Protein AF-A0A2S6Q454-F1 (afdb_monomer)

Sequence (162 aa):
MLNKKGAMFGLDARIALAIFGALSVISGAALYSAIQQAKVTSVITEAREITKAIEAYYLDTGEMLSHSTSNDTRDLAAIPLKVKPANVTNWNGPYFPSDNDASEYFVSDVLNISITLPYRLSGDWSDTSSTNTTCRKSSTSCHVFIWYSMSDLAMKHALEEA

Secondary structure (DSSP, 8-state):
---TTSHHHHHHHHHHHHHHHHHHHHHHHHHHHHHHHHHHHHHHHHHHHHHHHHHHHHHHHS-PPPBPSSSTTTEE-SHHHHS--TT-TT----S-TT--S--SSEE-TTT--EEEEEEEE---TT-HHHHTSBP-TT-S-EEE--EE----HHHHHHHH--

Radius of gyration: 25.68 Å; Cα contacts (8 Å, |Δi|>4): 195; chains: 1; bounding box: 69×37×75 Å

Structure (mmCIF, N/CA/C/O backbone):
data_AF-A0A2S6Q454-F1
#
_entry.id   AF-A0A2S6Q454-F1
#
loop_
_atom_site.group_PDB
_atom_site.id
_atom_site.type_symbol
_atom_site.label_atom_id
_atom_site.label_alt_id
_atom_site.label_comp_id
_atom_site.label_asym_id
_atom_site.label_entity_id
_atom_site.label_seq_id
_atom_site.pdbx_PDB_ins_code
_atom_site.Cartn_x
_atom_site.Cartn_y
_atom_site.Cartn_z
_atom_site.occupancy
_atom_site.B_iso_or_equiv
_atom_site.auth_seq_id
_atom_site.auth_comp_id
_atom_site.auth_asym_id
_atom_site.auth_atom_id
_atom_site.pdbx_PDB_model_num
ATOM 1 N N . MET A 1 1 ? 51.201 -11.026 -55.036 1.00 47.88 1 MET A N 1
ATOM 2 C CA . MET A 1 1 ? 49.733 -10.853 -54.942 1.00 47.88 1 MET A CA 1
ATOM 3 C C . MET A 1 1 ? 49.320 -10.996 -53.482 1.00 47.88 1 MET A C 1
ATOM 5 O O . MET A 1 1 ? 49.301 -12.108 -52.980 1.00 47.88 1 MET A O 1
ATOM 9 N N . LEU A 1 2 ? 49.067 -9.888 -52.779 1.00 55.47 2 LEU A N 1
ATOM 10 C CA . LEU A 1 2 ? 48.581 -9.897 -51.392 1.00 55.47 2 LEU A CA 1
ATOM 11 C C . LEU A 1 2 ? 47.063 -9.663 -51.389 1.00 55.47 2 LEU A C 1
ATOM 13 O O . LEU A 1 2 ? 46.569 -8.689 -51.955 1.00 55.47 2 LEU A O 1
ATOM 17 N N . ASN A 1 3 ? 46.338 -10.612 -50.799 1.00 53.97 3 ASN A N 1
ATOM 18 C CA . ASN A 1 3 ? 44.880 -10.724 -50.777 1.00 53.97 3 ASN A CA 1
ATOM 19 C C . ASN A 1 3 ? 44.240 -9.549 -50.002 1.00 53.97 3 ASN A C 1
ATOM 21 O O . ASN A 1 3 ? 44.256 -9.527 -48.775 1.00 53.97 3 ASN A O 1
ATOM 25 N N . LYS A 1 4 ? 43.614 -8.587 -50.697 1.00 53.88 4 LYS A N 1
ATOM 26 C CA . LYS A 1 4 ? 42.864 -7.455 -50.102 1.00 53.88 4 LYS A CA 1
ATOM 27 C C . LYS A 1 4 ? 41.478 -7.846 -49.543 1.00 53.88 4 LYS A C 1
ATOM 29 O O . LYS A 1 4 ? 40.560 -7.035 -49.547 1.00 53.88 4 LYS A O 1
ATOM 34 N N . LYS A 1 5 ? 41.292 -9.084 -49.075 1.00 55.53 5 LYS A N 1
ATOM 35 C CA . LYS A 1 5 ? 39.983 -9.577 -48.595 1.00 55.53 5 LYS A CA 1
ATOM 36 C C . LYS A 1 5 ? 39.718 -9.313 -47.101 1.00 55.53 5 LYS A C 1
ATOM 38 O O . LYS A 1 5 ? 38.584 -9.451 -46.665 1.00 55.53 5 LYS A O 1
ATOM 43 N N . GLY A 1 6 ? 40.721 -8.877 -46.331 1.00 55.59 6 GLY A N 1
ATOM 44 C CA . GLY A 1 6 ? 40.581 -8.599 -44.889 1.00 55.59 6 GLY A CA 1
ATOM 45 C C . GLY A 1 6 ? 40.067 -7.198 -44.517 1.00 55.59 6 GLY A C 1
ATOM 46 O O . GLY A 1 6 ? 39.598 -7.004 -43.402 1.00 55.59 6 GLY A O 1
ATOM 47 N N . ALA A 1 7 ? 40.117 -6.219 -45.429 1.00 55.94 7 ALA A N 1
ATOM 48 C CA . ALA A 1 7 ? 39.739 -4.828 -45.130 1.00 55.94 7 ALA A CA 1
ATOM 49 C C . ALA A 1 7 ? 38.216 -4.567 -45.176 1.00 55.94 7 ALA A C 1
ATOM 51 O O . ALA A 1 7 ? 37.744 -3.608 -44.571 1.00 55.94 7 ALA A O 1
ATOM 52 N N . MET A 1 8 ? 37.441 -5.425 -45.851 1.00 53.50 8 MET A N 1
ATOM 53 C CA . MET A 1 8 ? 35.978 -5.294 -45.963 1.00 53.50 8 MET A CA 1
ATOM 54 C C . MET A 1 8 ? 35.221 -5.833 -44.740 1.00 53.50 8 MET A C 1
ATOM 56 O O . MET A 1 8 ? 34.171 -5.298 -44.408 1.00 53.50 8 MET A O 1
ATOM 60 N N . PHE A 1 9 ? 35.780 -6.812 -44.017 1.00 57.66 9 PHE A N 1
ATOM 61 C CA . PHE A 1 9 ? 35.193 -7.305 -42.763 1.00 57.66 9 PHE A CA 1
ATOM 62 C C . PHE A 1 9 ? 35.354 -6.317 -41.598 1.00 57.66 9 PHE A C 1
ATOM 64 O O . PHE A 1 9 ? 34.565 -6.347 -40.664 1.00 57.66 9 PHE A O 1
ATOM 71 N N . GLY A 1 10 ? 36.344 -5.417 -41.642 1.00 59.88 10 GLY A N 1
ATOM 72 C CA . GLY A 1 10 ? 36.576 -4.438 -40.573 1.00 59.88 10 GLY A CA 1
ATOM 73 C C . GLY A 1 10 ? 35.689 -3.191 -40.646 1.00 59.88 10 GLY A C 1
ATOM 74 O O . GLY A 1 10 ? 35.392 -2.601 -39.609 1.00 59.88 10 GLY A O 1
ATOM 75 N N . LEU A 1 11 ? 35.270 -2.781 -41.849 1.00 67.75 11 LEU A N 1
ATOM 76 C CA . LEU A 1 11 ? 34.411 -1.606 -42.032 1.00 67.75 11 LEU A CA 1
ATOM 77 C C . LEU A 1 11 ? 32.963 -1.918 -41.627 1.00 67.75 11 LEU A C 1
ATOM 79 O O . LEU A 1 11 ? 32.392 -1.195 -40.815 1.00 67.75 11 LEU A O 1
ATOM 83 N N . ASP A 1 12 ? 32.407 -3.021 -42.132 1.00 73.44 12 ASP A N 1
ATOM 84 C CA . ASP A 1 12 ? 31.032 -3.438 -41.831 1.00 73.44 12 ASP A CA 1
ATOM 85 C C . ASP A 1 12 ? 30.882 -3.890 -40.368 1.00 73.44 12 ASP A C 1
ATOM 87 O O . ASP A 1 12 ? 29.922 -3.527 -39.698 1.00 73.44 12 ASP A O 1
ATOM 91 N N . ALA A 1 13 ? 31.903 -4.541 -39.791 1.00 81.19 13 ALA A N 1
ATOM 92 C CA . ALA A 1 13 ? 31.890 -4.897 -38.369 1.00 81.19 13 ALA A CA 1
ATOM 93 C C . ALA A 1 13 ? 31.842 -3.675 -37.433 1.00 81.19 13 ALA A C 1
ATOM 95 O O . ALA A 1 13 ? 31.222 -3.742 -36.374 1.00 81.19 13 ALA A O 1
ATOM 96 N N . ARG A 1 14 ? 32.463 -2.545 -37.802 1.00 87.44 14 ARG A N 1
ATOM 97 C CA . ARG A 1 14 ? 32.392 -1.305 -37.006 1.00 87.44 14 ARG A CA 1
ATOM 98 C C . ARG A 1 14 ? 31.030 -0.632 -37.117 1.00 87.44 14 ARG A C 1
ATOM 100 O O . ARG A 1 14 ? 30.529 -0.136 -36.112 1.00 87.44 14 ARG A O 1
ATOM 107 N N . ILE A 1 15 ? 30.438 -0.632 -38.311 1.00 88.12 15 ILE A N 1
ATOM 108 C CA . ILE A 1 15 ? 29.086 -0.105 -38.526 1.00 88.12 15 ILE A CA 1
ATOM 109 C C . ILE A 1 15 ? 28.073 -0.968 -37.765 1.00 88.12 15 ILE A C 1
ATOM 111 O O . ILE A 1 15 ? 27.265 -0.435 -37.012 1.00 88.12 15 ILE A O 1
ATOM 115 N N . ALA A 1 16 ? 28.177 -2.294 -37.864 1.00 89.69 16 ALA A N 1
ATOM 116 C CA . ALA A 1 16 ? 27.333 -3.222 -37.121 1.00 89.69 16 ALA A CA 1
ATOM 117 C C . ALA A 1 16 ? 27.474 -3.040 -35.602 1.00 89.69 16 ALA A C 1
ATOM 119 O O . ALA A 1 16 ? 26.469 -2.952 -34.903 1.00 89.69 16 ALA A O 1
ATOM 120 N N . LEU A 1 17 ? 28.700 -2.912 -35.078 1.00 88.56 17 LEU A N 1
ATOM 121 C CA . LEU A 1 17 ? 28.927 -2.676 -33.649 1.00 88.56 17 LEU A CA 1
ATOM 122 C C . LEU A 1 17 ? 28.353 -1.329 -33.193 1.00 88.56 17 LEU A C 1
ATOM 124 O O . LEU A 1 17 ? 27.782 -1.256 -32.108 1.00 88.56 17 LEU A O 1
ATOM 128 N N . ALA A 1 18 ? 28.439 -0.285 -34.021 1.00 91.25 18 ALA A N 1
ATOM 129 C CA . ALA A 1 18 ? 27.812 1.003 -33.731 1.00 91.25 18 ALA A CA 1
ATOM 130 C C . ALA A 1 18 ? 26.276 0.905 -33.709 1.00 91.25 18 ALA A C 1
ATOM 132 O O . ALA A 1 18 ? 25.647 1.467 -32.815 1.00 91.25 18 ALA A O 1
ATOM 133 N N . ILE A 1 19 ? 25.672 0.150 -34.633 1.00 91.81 19 ILE A N 1
ATOM 134 C CA . ILE A 1 19 ? 24.221 -0.089 -34.658 1.00 91.81 19 ILE A CA 1
ATOM 135 C C . ILE A 1 19 ? 23.787 -0.904 -33.433 1.00 91.81 19 ILE A C 1
ATOM 137 O O . ILE A 1 19 ? 22.865 -0.495 -32.733 1.00 91.81 19 ILE A O 1
ATOM 141 N N . PHE 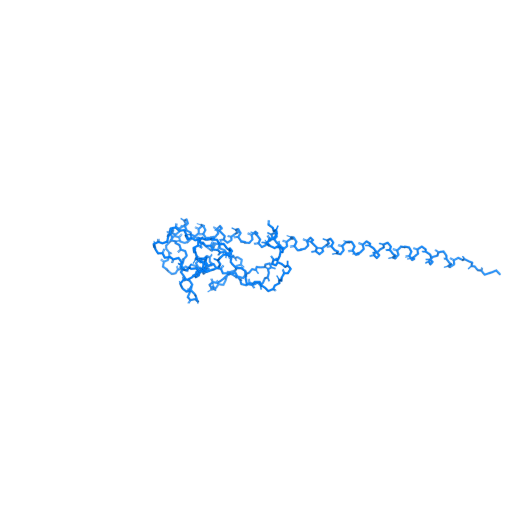A 1 20 ? 24.467 -2.010 -33.114 1.00 92.19 20 PHE A N 1
ATOM 142 C CA . PHE A 1 20 ? 24.168 -2.804 -31.917 1.00 92.19 20 PHE A CA 1
ATOM 143 C C . PHE A 1 20 ? 24.404 -2.020 -30.623 1.00 92.19 20 PHE A C 1
ATOM 145 O O . PHE A 1 20 ? 23.636 -2.164 -29.675 1.00 92.19 20 PHE A O 1
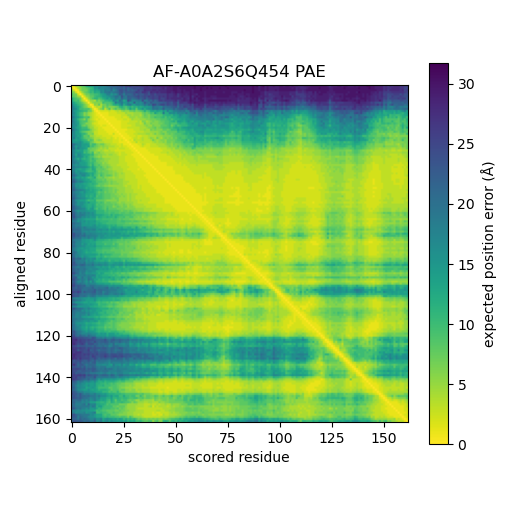ATOM 152 N N . GLY A 1 21 ? 25.422 -1.159 -30.589 1.00 92.00 21 GLY A N 1
ATOM 153 C CA . GLY A 1 21 ? 25.678 -0.248 -29.477 1.00 92.00 21 GLY A CA 1
ATOM 154 C C . GLY A 1 21 ? 24.561 0.782 -29.300 1.00 92.00 21 GLY A C 1
ATOM 155 O O . GLY A 1 21 ? 24.084 0.984 -28.190 1.00 92.00 21 GLY A O 1
ATOM 156 N N . ALA A 1 22 ? 24.085 1.398 -30.383 1.00 92.75 22 ALA A N 1
ATOM 157 C CA . ALA A 1 22 ? 22.987 2.359 -30.312 1.00 92.75 22 ALA A CA 1
ATOM 158 C C . ALA A 1 22 ? 21.656 1.686 -29.928 1.00 92.75 22 ALA A C 1
ATOM 160 O O . ALA A 1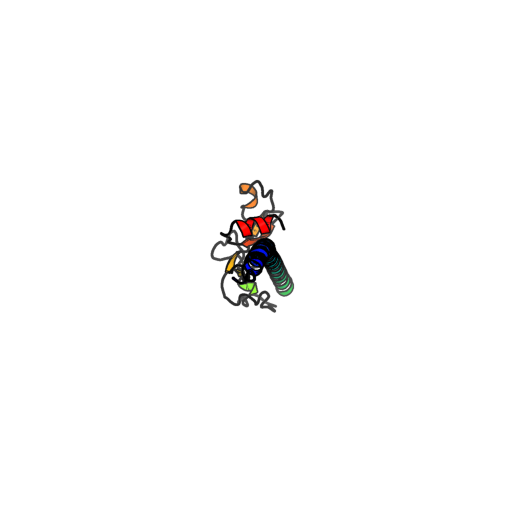 22 ? 20.946 2.170 -29.046 1.00 92.75 22 ALA A O 1
ATOM 161 N N . LEU A 1 23 ? 21.333 0.542 -30.540 1.00 91.31 23 LEU A N 1
ATOM 162 C CA . LEU A 1 23 ? 20.115 -0.212 -30.239 1.00 91.31 23 LEU A CA 1
ATOM 163 C C . LEU A 1 23 ? 20.108 -0.755 -28.805 1.00 91.31 23 LEU A C 1
ATOM 165 O O . LEU A 1 23 ? 19.043 -0.786 -28.188 1.00 91.31 23 LEU A O 1
ATOM 169 N N . SER A 1 24 ? 21.262 -1.148 -28.253 1.00 90.00 24 SER A N 1
ATOM 170 C CA . SER A 1 24 ? 21.349 -1.622 -26.867 1.00 90.00 24 SER A CA 1
ATOM 171 C C . SER A 1 24 ? 21.107 -0.503 -25.856 1.00 90.00 24 SER A C 1
ATOM 173 O O . SER A 1 24 ? 20.405 -0.733 -24.876 1.00 90.00 24 SER A O 1
ATOM 175 N N . VAL A 1 25 ? 21.591 0.718 -26.114 1.00 92.06 25 VAL A N 1
ATOM 176 C CA . VAL A 1 25 ? 21.318 1.885 -25.256 1.00 92.06 25 VAL A CA 1
ATOM 177 C C . VAL A 1 25 ? 19.838 2.261 -25.294 1.00 92.06 25 VAL A C 1
ATOM 179 O O . VAL A 1 25 ? 19.228 2.441 -24.241 1.00 92.06 25 VAL A O 1
ATOM 182 N N . ILE A 1 26 ? 19.239 2.321 -26.489 1.00 89.69 26 ILE A N 1
ATOM 183 C CA . ILE A 1 26 ? 17.808 2.627 -26.646 1.00 89.69 26 ILE A CA 1
ATOM 184 C C . ILE A 1 26 ? 16.960 1.569 -25.930 1.00 89.69 26 ILE A C 1
ATOM 186 O O . ILE A 1 26 ? 16.075 1.904 -25.143 1.00 89.69 26 ILE A O 1
ATOM 190 N N . SER A 1 27 ? 17.266 0.290 -26.159 1.00 90.06 27 SER A N 1
ATOM 191 C CA . SER A 1 27 ? 16.538 -0.821 -25.540 1.00 90.06 27 SER A CA 1
ATOM 192 C C . SER A 1 27 ? 16.750 -0.867 -24.028 1.00 90.06 27 SER A C 1
ATOM 194 O O . SER A 1 27 ? 15.816 -1.179 -23.301 1.00 90.06 27 SER A O 1
ATOM 196 N N . GLY A 1 28 ? 17.946 -0.531 -23.538 1.00 89.62 28 GLY A N 1
ATOM 197 C CA . GLY A 1 28 ? 18.259 -0.491 -22.111 1.00 89.62 28 GLY A CA 1
ATOM 198 C C . GLY A 1 28 ? 17.466 0.581 -21.369 1.00 89.62 28 GLY A C 1
ATOM 199 O O . GLY A 1 28 ? 16.878 0.288 -20.330 1.00 89.62 28 GLY A O 1
ATOM 200 N N . ALA A 1 29 ? 17.385 1.793 -21.926 1.00 89.25 29 ALA A N 1
ATOM 201 C CA . ALA A 1 29 ? 16.574 2.866 -21.355 1.00 89.25 29 ALA A CA 1
ATOM 202 C C . ALA A 1 29 ? 15.078 2.509 -21.365 1.00 89.25 29 ALA A C 1
ATOM 204 O O . ALA A 1 29 ? 14.411 2.635 -20.341 1.00 89.25 29 ALA A O 1
ATOM 205 N N . ALA A 1 30 ? 14.570 1.986 -22.487 1.00 90.06 30 ALA A N 1
ATOM 206 C CA . ALA A 1 30 ? 13.176 1.561 -22.597 1.00 90.06 30 ALA A CA 1
ATOM 207 C C . ALA A 1 30 ? 12.836 0.418 -21.625 1.00 90.06 30 ALA A C 1
ATOM 209 O O . ALA A 1 30 ? 11.801 0.454 -20.963 1.00 90.06 30 ALA A O 1
ATOM 210 N N . LEU A 1 31 ? 13.722 -0.575 -21.503 1.00 89.12 31 LEU A N 1
ATOM 211 C CA . LEU A 1 31 ? 13.556 -1.693 -20.579 1.00 89.12 31 LEU A CA 1
ATOM 212 C C . LEU A 1 31 ? 13.560 -1.217 -19.124 1.00 89.12 31 LEU A C 1
ATOM 214 O O . LEU A 1 31 ? 12.717 -1.646 -18.342 1.00 89.12 31 LEU A O 1
ATOM 218 N N . TYR A 1 32 ? 14.475 -0.316 -18.764 1.00 87.94 32 TYR A N 1
ATOM 219 C CA . TYR A 1 32 ? 14.530 0.250 -17.420 1.00 87.94 32 TYR A CA 1
ATOM 220 C C . TYR A 1 32 ? 13.236 0.998 -17.069 1.00 87.94 32 TYR A C 1
ATOM 222 O O . TYR A 1 32 ? 12.636 0.727 -16.028 1.00 87.94 32 TYR A O 1
ATOM 230 N N . SER A 1 33 ? 12.750 1.865 -17.964 1.00 88.19 33 SER A N 1
ATOM 231 C CA . SER A 1 33 ? 11.482 2.580 -17.773 1.00 88.19 33 SER A CA 1
ATOM 232 C C . SER A 1 33 ? 10.285 1.631 -17.679 1.00 88.19 33 SER A C 1
ATOM 234 O O . SER A 1 33 ? 9.435 1.808 -16.809 1.00 88.19 33 SER A O 1
ATOM 236 N N . ALA A 1 34 ? 10.234 0.585 -18.509 1.00 88.69 34 ALA A N 1
ATOM 237 C CA . ALA A 1 34 ? 9.168 -0.416 -18.451 1.00 88.69 34 ALA A CA 1
ATOM 238 C C . ALA A 1 34 ? 9.158 -1.174 -17.111 1.00 88.69 34 ALA A C 1
ATOM 240 O O . ALA A 1 34 ? 8.094 -1.409 -16.540 1.00 88.69 34 ALA A O 1
ATOM 241 N N . ILE A 1 35 ? 10.334 -1.511 -16.567 1.00 88.69 35 ILE A N 1
ATOM 242 C CA . ILE A 1 35 ? 10.452 -2.143 -15.245 1.00 88.69 35 ILE A CA 1
ATOM 243 C C . ILE A 1 35 ? 9.958 -1.196 -14.144 1.00 88.69 35 ILE A C 1
ATOM 245 O O . ILE A 1 35 ? 9.243 -1.636 -13.244 1.00 88.69 35 ILE A O 1
ATOM 249 N N . GLN A 1 36 ? 10.308 0.093 -14.202 1.00 88.88 36 GLN A N 1
ATOM 250 C CA . GLN A 1 36 ? 9.819 1.077 -13.231 1.00 88.88 36 GLN A CA 1
ATOM 251 C C . GLN A 1 36 ? 8.290 1.207 -13.280 1.00 88.88 36 GLN A C 1
ATOM 253 O O . GLN A 1 36 ? 7.642 1.124 -12.239 1.00 88.88 36 GLN A O 1
ATOM 258 N N . GLN A 1 37 ? 7.703 1.310 -14.475 1.00 89.75 37 GLN A N 1
ATOM 259 C CA . GLN A 1 37 ? 6.248 1.377 -14.652 1.00 89.75 37 GLN A CA 1
ATOM 260 C C . GLN A 1 37 ? 5.532 0.115 -14.153 1.00 89.75 37 GLN A C 1
ATOM 262 O O . GLN A 1 37 ? 4.480 0.207 -13.516 1.00 89.75 37 GLN A O 1
ATOM 267 N N . ALA A 1 38 ? 6.106 -1.068 -14.394 1.00 91.75 38 ALA A N 1
ATOM 268 C CA . ALA A 1 38 ? 5.561 -2.323 -13.886 1.00 91.75 38 ALA A CA 1
ATOM 269 C C . ALA A 1 38 ? 5.551 -2.353 -12.349 1.00 91.75 38 ALA A C 1
ATOM 271 O O . ALA A 1 38 ? 4.545 -2.733 -11.750 1.00 91.75 38 ALA A O 1
ATOM 272 N N . LYS A 1 39 ? 6.632 -1.890 -11.704 1.00 90.75 39 LYS A N 1
ATOM 273 C CA . LYS A 1 39 ? 6.698 -1.773 -10.240 1.00 90.75 39 LYS A CA 1
ATOM 274 C C . LYS A 1 39 ? 5.656 -0.794 -9.699 1.00 90.75 39 LYS A C 1
ATOM 276 O O . LYS A 1 39 ? 4.920 -1.166 -8.793 1.00 90.75 39 LYS A O 1
ATOM 281 N N . VAL A 1 40 ? 5.538 0.401 -10.283 1.00 91.06 40 VAL A N 1
ATOM 282 C CA . VAL A 1 40 ? 4.520 1.403 -9.907 1.00 91.06 40 VAL A CA 1
ATOM 283 C C . VAL A 1 40 ? 3.110 0.819 -10.002 1.00 91.06 40 VAL A C 1
ATOM 285 O O . VAL A 1 40 ? 2.342 0.882 -9.046 1.00 91.06 40 VAL A O 1
ATOM 288 N N . THR A 1 41 ? 2.792 0.164 -11.120 1.00 93.69 41 THR A N 1
ATOM 289 C CA . THR A 1 41 ? 1.487 -0.482 -11.324 1.00 93.69 41 THR A CA 1
ATOM 290 C C . THR A 1 41 ? 1.215 -1.547 -10.261 1.00 93.69 41 THR A C 1
ATOM 292 O O . THR A 1 41 ? 0.102 -1.645 -9.740 1.00 93.69 41 THR A O 1
ATOM 295 N N . SER A 1 42 ? 2.234 -2.335 -9.915 1.00 92.38 42 SER A N 1
ATOM 296 C CA . SER A 1 42 ? 2.120 -3.377 -8.897 1.00 92.38 42 SER A CA 1
ATOM 297 C C . SER A 1 42 ? 1.887 -2.794 -7.500 1.00 92.38 42 SER A C 1
ATOM 299 O O . SER A 1 42 ? 1.037 -3.300 -6.778 1.00 92.38 42 SER A O 1
ATOM 301 N N . VAL A 1 43 ? 2.562 -1.696 -7.145 1.00 91.31 43 VAL A N 1
ATOM 302 C CA . VAL A 1 43 ? 2.373 -0.980 -5.867 1.00 91.31 43 VAL A CA 1
ATOM 303 C C . VAL A 1 43 ? 0.971 -0.375 -5.767 1.00 91.31 43 VAL A C 1
ATOM 305 O O . VAL A 1 43 ? 0.299 -0.506 -4.748 1.00 91.31 43 VAL A O 1
ATOM 308 N N . ILE A 1 44 ? 0.475 0.243 -6.842 1.00 91.69 44 ILE A N 1
ATOM 309 C CA . ILE A 1 44 ? -0.898 0.771 -6.886 1.00 91.69 44 ILE A CA 1
ATOM 310 C C . ILE A 1 44 ? -1.921 -0.363 -6.741 1.00 91.69 44 ILE A C 1
ATOM 312 O O . ILE A 1 44 ? -2.949 -0.202 -6.082 1.00 91.69 44 ILE A O 1
ATOM 316 N N . THR A 1 45 ? -1.650 -1.515 -7.355 1.00 93.62 45 THR A N 1
ATOM 317 C CA . THR A 1 45 ? -2.510 -2.698 -7.231 1.00 93.62 45 THR A CA 1
ATOM 318 C C . THR A 1 45 ? -2.516 -3.214 -5.794 1.00 93.62 45 THR A C 1
ATOM 320 O O . THR A 1 45 ? -3.589 -3.426 -5.242 1.00 93.62 45 THR A O 1
ATOM 323 N N . GLU A 1 46 ? -1.351 -3.319 -5.156 1.00 92.19 46 GLU A N 1
ATOM 324 C CA . GLU A 1 46 ? -1.217 -3.713 -3.749 1.00 92.19 46 GLU A CA 1
ATOM 325 C C . GLU A 1 46 ? -1.995 -2.774 -2.814 1.00 92.19 46 GLU A C 1
ATOM 327 O O . GLU A 1 46 ? -2.791 -3.244 -2.003 1.00 92.19 46 GLU A O 1
ATOM 332 N N . ALA A 1 47 ? -1.879 -1.451 -2.993 1.00 92.12 47 ALA A N 1
ATOM 333 C CA . ALA A 1 47 ? -2.679 -0.478 -2.242 1.00 92.12 47 ALA A CA 1
ATOM 334 C C . ALA A 1 47 ? -4.190 -0.729 -2.375 1.00 92.12 47 ALA A C 1
ATOM 336 O O . ALA A 1 47 ? -4.918 -0.657 -1.386 1.00 92.12 47 ALA A O 1
ATOM 337 N N . ARG A 1 48 ? -4.673 -1.041 -3.585 1.00 94.44 48 ARG A N 1
ATOM 338 C CA . ARG A 1 48 ? -6.096 -1.338 -3.819 1.00 94.44 48 ARG A CA 1
ATOM 339 C C . ARG A 1 48 ? -6.536 -2.617 -3.121 1.00 94.44 48 ARG A C 1
ATOM 341 O O . ARG A 1 48 ? -7.644 -2.653 -2.593 1.00 94.44 48 ARG A O 1
ATOM 348 N N . GLU A 1 49 ? -5.699 -3.648 -3.106 1.00 93.88 49 GLU A N 1
ATOM 349 C CA . GLU A 1 49 ? -6.001 -4.881 -2.376 1.00 93.88 49 GLU A CA 1
ATOM 350 C C . GLU A 1 49 ? -6.028 -4.647 -0.858 1.00 93.88 49 GLU A C 1
ATOM 352 O O . GLU A 1 49 ? -6.925 -5.151 -0.188 1.00 93.88 49 GLU A O 1
ATOM 357 N N . ILE A 1 50 ? -5.144 -3.797 -0.320 1.00 93.94 50 ILE A N 1
ATOM 358 C CA . ILE A 1 50 ? -5.203 -3.369 1.089 1.00 93.94 50 ILE A CA 1
ATOM 359 C C . ILE A 1 50 ? -6.522 -2.638 1.378 1.00 93.94 50 ILE A C 1
ATOM 361 O O . ILE A 1 50 ? -7.185 -2.940 2.369 1.00 93.94 50 ILE A O 1
ATOM 365 N N . THR A 1 51 ? -6.947 -1.707 0.515 1.00 94.94 51 THR A N 1
ATOM 366 C CA . THR A 1 51 ? -8.237 -1.013 0.677 1.00 94.94 51 THR A CA 1
ATOM 367 C C . THR A 1 51 ? -9.407 -1.995 0.697 1.00 94.94 51 THR A C 1
ATOM 369 O O . THR A 1 51 ? -10.224 -1.946 1.615 1.00 94.94 51 THR A O 1
ATOM 372 N N . LYS A 1 52 ? -9.455 -2.940 -0.250 1.00 95.50 52 LYS A N 1
ATOM 373 C CA . LYS A 1 52 ? -10.493 -3.982 -0.287 1.00 95.50 52 LYS A CA 1
ATOM 374 C C . LYS A 1 52 ? -10.477 -4.859 0.963 1.00 95.50 52 LYS A C 1
ATOM 376 O O . LYS A 1 52 ? -11.540 -5.225 1.451 1.00 95.50 52 LYS A O 1
ATOM 381 N N . ALA A 1 53 ? -9.298 -5.186 1.492 1.00 95.25 53 ALA A N 1
ATOM 382 C CA . ALA A 1 53 ? -9.169 -5.973 2.713 1.00 95.25 53 ALA A CA 1
ATOM 383 C C . ALA A 1 53 ? -9.761 -5.239 3.928 1.00 95.25 53 ALA A C 1
ATOM 385 O O . ALA A 1 53 ? -10.498 -5.840 4.709 1.00 95.25 53 ALA A O 1
ATOM 386 N N . ILE A 1 54 ? -9.485 -3.935 4.058 1.00 95.31 54 ILE A N 1
ATOM 387 C CA . ILE A 1 54 ? -10.064 -3.079 5.106 1.00 95.31 54 ILE A CA 1
ATOM 388 C C . ILE A 1 54 ? -11.591 -3.035 4.979 1.00 95.31 54 ILE A C 1
ATOM 390 O O . ILE A 1 54 ? -12.298 -3.211 5.971 1.00 95.31 54 ILE A O 1
ATOM 394 N N . GLU A 1 55 ? -12.104 -2.823 3.766 1.00 95.75 55 GLU A N 1
ATOM 395 C CA . GLU A 1 55 ? -13.545 -2.777 3.503 1.00 95.75 55 GLU A CA 1
ATOM 396 C C . GLU A 1 55 ? -14.224 -4.116 3.810 1.00 95.75 55 GLU A C 1
ATOM 398 O O . GLU A 1 55 ? -15.242 -4.135 4.496 1.00 95.75 55 GLU A O 1
ATOM 403 N N . ALA A 1 56 ? -13.646 -5.236 3.370 1.00 96.50 56 ALA A N 1
ATOM 404 C CA . ALA A 1 56 ? -14.170 -6.573 3.641 1.00 96.50 56 ALA A CA 1
ATOM 405 C C . ALA A 1 56 ? -14.213 -6.874 5.146 1.00 96.50 56 ALA A C 1
ATOM 407 O O . ALA A 1 56 ? -15.237 -7.329 5.650 1.00 96.50 56 ALA A O 1
ATOM 408 N N . TYR A 1 57 ? -13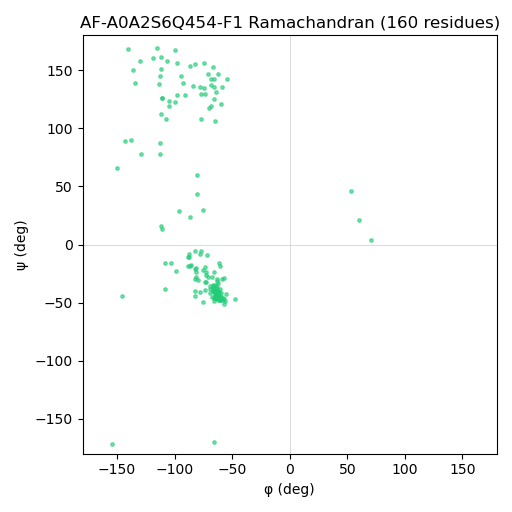.148 -6.540 5.883 1.00 96.31 57 TYR A N 1
ATOM 409 C CA . TYR A 1 57 ? -13.134 -6.660 7.340 1.00 96.31 57 TYR A CA 1
ATOM 410 C C . TYR A 1 57 ? -14.266 -5.857 7.990 1.00 96.31 57 TYR A C 1
ATOM 412 O O . TYR A 1 57 ? -14.972 -6.377 8.856 1.00 96.31 57 TYR A O 1
ATOM 420 N N . TYR A 1 58 ? -14.458 -4.604 7.570 1.00 95.38 58 TYR A N 1
ATOM 421 C CA . TYR A 1 58 ? -15.509 -3.742 8.109 1.00 95.38 58 TYR A CA 1
ATOM 422 C C . TYR A 1 58 ? -16.912 -4.269 7.783 1.00 95.38 58 TYR A C 1
ATOM 424 O O . TYR A 1 58 ? -17.792 -4.240 8.640 1.00 95.38 58 TYR A O 1
ATOM 432 N N . LEU A 1 59 ? -17.124 -4.786 6.570 1.00 96.31 59 LEU A N 1
ATOM 433 C CA . LEU A 1 59 ? -18.401 -5.369 6.155 1.00 96.31 59 LEU A CA 1
ATOM 434 C C . LEU A 1 59 ? -18.747 -6.638 6.943 1.00 96.31 59 LEU A C 1
ATOM 436 O O . LEU A 1 59 ? -19.903 -6.820 7.321 1.00 96.31 59 LEU A O 1
ATOM 440 N N . ASP A 1 60 ? -17.757 -7.485 7.216 1.00 96.81 60 ASP A N 1
ATOM 441 C CA . ASP A 1 60 ? -17.960 -8.763 7.899 1.00 96.81 60 ASP A CA 1
ATOM 442 C C . ASP A 1 60 ? -18.140 -8.603 9.413 1.00 96.81 60 ASP A C 1
ATOM 444 O O . ASP A 1 60 ? -18.983 -9.256 10.032 1.00 96.81 60 ASP A O 1
ATOM 448 N N . THR A 1 61 ? -17.346 -7.723 10.023 1.00 95.88 61 THR A N 1
ATOM 449 C CA . THR A 1 61 ? -17.273 -7.581 11.485 1.00 95.88 61 THR A CA 1
ATOM 450 C C . THR A 1 61 ? -18.122 -6.427 12.015 1.00 95.88 61 THR A C 1
ATOM 452 O O . THR A 1 61 ? -18.510 -6.439 13.181 1.00 95.88 61 THR A O 1
ATOM 455 N N . GLY A 1 62 ? -18.425 -5.431 11.175 1.00 94.12 62 GLY A N 1
ATOM 456 C CA . GLY A 1 62 ? -19.055 -4.170 11.575 1.00 94.12 62 GLY A CA 1
ATOM 457 C C . GLY A 1 62 ? -18.140 -3.243 12.382 1.00 94.12 62 GLY A C 1
ATOM 458 O O . GLY A 1 62 ? -18.589 -2.195 12.849 1.00 94.12 62 GLY A O 1
ATOM 459 N N . GLU A 1 63 ? -16.870 -3.612 12.565 1.00 91.69 63 GLU A N 1
ATOM 460 C CA . GLU A 1 63 ? -15.902 -2.881 13.374 1.00 91.69 63 GLU A CA 1
ATOM 461 C C . GLU A 1 63 ? -14.803 -2.274 12.499 1.00 91.69 63 GLU A C 1
ATOM 463 O O . GLU A 1 63 ? -14.378 -2.844 11.495 1.00 91.69 63 GLU A O 1
ATOM 468 N N . MET A 1 64 ? -14.318 -1.096 12.890 1.00 89.88 64 MET A N 1
ATOM 469 C CA . MET A 1 64 ? -13.099 -0.528 12.313 1.00 89.88 64 MET A CA 1
ATOM 470 C C . MET A 1 64 ? -11.878 -1.272 12.865 1.00 89.88 64 MET A C 1
ATOM 472 O O . MET A 1 64 ? -11.929 -1.824 13.966 1.00 89.88 64 MET A O 1
ATOM 476 N N . LEU A 1 65 ? -10.762 -1.257 12.134 1.00 92.44 65 LEU A N 1
ATOM 477 C CA . LEU A 1 65 ? -9.498 -1.786 12.649 1.00 92.44 65 LEU A CA 1
ATOM 478 C C . LEU A 1 65 ? -9.127 -1.139 13.987 1.00 92.44 65 LEU A C 1
ATOM 480 O O . LEU A 1 65 ? -9.315 0.062 14.194 1.00 92.44 65 LEU A O 1
ATOM 484 N N . SER A 1 66 ? -8.561 -1.943 14.885 1.00 91.81 66 SER A N 1
ATOM 485 C CA . SER A 1 66 ? -8.022 -1.452 16.1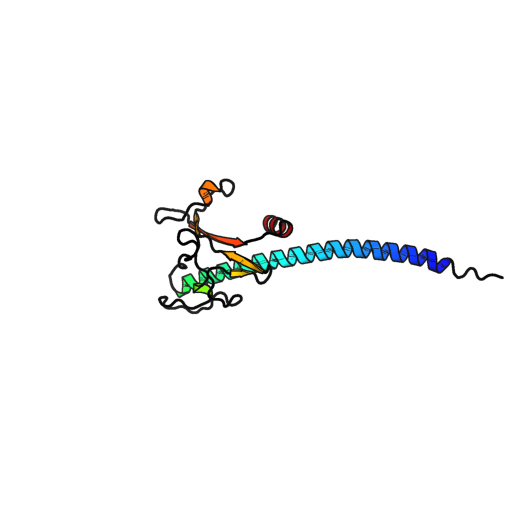48 1.00 91.81 66 SER A CA 1
ATOM 486 C C . SER A 1 66 ? -6.806 -0.561 15.911 1.00 91.81 66 SER A C 1
ATOM 488 O O . SER A 1 66 ? -6.063 -0.743 14.947 1.00 91.81 66 SER A O 1
ATOM 490 N N . HIS A 1 67 ? -6.555 0.363 16.831 1.00 90.94 67 HIS A N 1
ATOM 491 C CA . HIS A 1 67 ? -5.323 1.142 16.826 1.00 90.94 67 HIS A CA 1
ATOM 492 C C . HIS A 1 67 ? -4.080 0.256 17.017 1.00 90.94 67 HIS A C 1
ATOM 494 O O . HIS A 1 67 ? -4.130 -0.764 17.706 1.00 90.94 67 HIS A O 1
ATOM 500 N N . SER A 1 68 ? -2.973 0.652 16.388 1.00 90.88 68 SER A N 1
ATOM 501 C CA . SER A 1 68 ? -1.647 0.046 16.548 1.00 90.88 68 SER A CA 1
ATOM 502 C C . SER A 1 68 ? -1.126 0.266 17.968 1.00 90.88 68 SER A C 1
ATOM 504 O O . SER A 1 68 ? -1.300 1.334 18.536 1.00 90.88 68 SER A O 1
ATOM 506 N N . THR A 1 69 ? -0.439 -0.712 18.548 1.00 90.12 69 THR A N 1
ATOM 507 C CA . THR A 1 69 ? 0.258 -0.555 19.833 1.00 90.12 69 THR A CA 1
ATOM 508 C C . THR A 1 69 ? 1.519 0.298 19.710 1.00 90.12 69 THR A C 1
ATOM 510 O O . THR A 1 69 ? 1.921 0.948 20.673 1.00 90.12 69 THR A O 1
ATOM 513 N N . SER A 1 70 ? 2.121 0.338 18.520 1.00 86.31 70 SER A N 1
ATOM 514 C CA . SER A 1 70 ? 3.318 1.132 18.230 1.00 86.31 70 SER A CA 1
ATOM 515 C C . SER A 1 70 ? 3.024 2.635 18.139 1.00 86.31 70 SER A C 1
ATOM 517 O O . SER A 1 70 ? 3.874 3.454 18.487 1.00 86.31 70 SER A O 1
ATOM 519 N N . ASN A 1 71 ? 1.829 3.008 17.668 1.00 84.06 71 ASN A N 1
ATOM 520 C CA . ASN A 1 71 ? 1.404 4.401 17.515 1.00 84.06 71 ASN A CA 1
ATOM 521 C C . ASN A 1 71 ? -0.119 4.541 17.681 1.00 84.06 71 ASN A C 1
ATOM 523 O O . ASN A 1 71 ? -0.852 4.872 16.749 1.00 84.06 71 ASN A O 1
ATOM 527 N N . ASP A 1 72 ? -0.597 4.273 18.890 1.00 83.25 72 ASP A N 1
ATOM 528 C CA . ASP A 1 72 ? -2.015 4.125 19.250 1.00 83.25 72 ASP A CA 1
ATOM 529 C C . ASP A 1 72 ? -2.899 5.340 18.961 1.00 83.25 72 A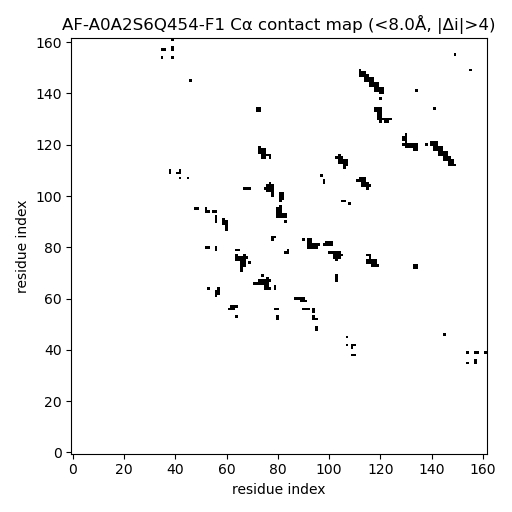SP A C 1
ATOM 531 O O . ASP A 1 72 ? -4.073 5.207 18.636 1.00 83.25 72 ASP A O 1
ATOM 535 N N . THR A 1 73 ? -2.347 6.546 19.011 1.00 79.69 73 THR A N 1
ATOM 536 C CA . THR A 1 73 ? -3.104 7.769 18.713 1.00 79.69 73 THR A CA 1
ATOM 537 C C . THR A 1 73 ? -3.320 8.000 17.225 1.00 79.69 73 THR A C 1
ATOM 539 O O . THR A 1 73 ? -3.930 8.996 16.833 1.00 79.69 73 THR A O 1
ATOM 542 N N . ARG A 1 74 ? -2.729 7.175 16.370 1.00 83.19 74 ARG A N 1
ATOM 543 C CA . ARG A 1 74 ? -2.411 7.617 15.025 1.00 83.19 74 ARG A CA 1
ATOM 544 C C . ARG A 1 74 ? -2.543 6.501 14.005 1.00 83.19 74 ARG A C 1
ATOM 546 O O . ARG A 1 74 ? -3.128 6.739 12.958 1.00 83.19 74 ARG A O 1
ATOM 553 N N . ASP A 1 75 ? -2.057 5.311 14.263 1.00 89.75 75 ASP A N 1
ATOM 554 C CA . ASP A 1 75 ? -2.015 4.280 13.237 1.00 89.75 75 ASP A CA 1
ATOM 555 C C . ASP A 1 75 ? -2.988 3.157 13.596 1.00 89.75 75 ASP A C 1
ATOM 557 O O . ASP A 1 75 ? -3.313 2.939 14.767 1.00 89.75 75 ASP A O 1
ATOM 561 N N . LEU A 1 76 ? -3.513 2.487 12.576 1.00 92.88 76 LEU A N 1
ATOM 562 C CA . LEU A 1 76 ? -4.338 1.294 12.722 1.00 92.88 76 LEU A CA 1
ATOM 563 C C . LEU A 1 76 ? -3.453 0.059 12.586 1.00 92.88 76 LEU A C 1
ATOM 565 O O . LEU A 1 76 ? -2.496 0.051 11.812 1.00 92.88 76 LEU A O 1
ATOM 569 N N . ALA A 1 77 ? -3.776 -0.985 13.338 1.00 93.56 77 ALA A N 1
ATOM 570 C CA . ALA A 1 77 ? -3.089 -2.260 13.256 1.00 93.56 77 ALA A CA 1
ATOM 571 C C . ALA A 1 77 ? -3.552 -3.025 12.010 1.00 93.56 77 ALA A C 1
ATOM 573 O O . ALA A 1 77 ? -4.749 -3.236 11.818 1.00 93.56 77 ALA A O 1
ATOM 574 N N . ALA A 1 78 ? -2.603 -3.501 11.202 1.00 93.12 78 ALA A N 1
ATOM 575 C CA . ALA A 1 78 ? -2.876 -4.395 10.077 1.00 93.12 78 ALA A CA 1
ATOM 576 C C . ALA A 1 78 ? -3.224 -5.834 10.511 1.00 93.12 78 ALA A C 1
ATOM 578 O O . ALA A 1 78 ? -3.848 -6.569 9.747 1.00 93.12 78 ALA A O 1
ATOM 579 N N . ILE A 1 79 ? -2.867 -6.236 11.741 1.00 92.62 79 ILE A N 1
ATOM 580 C CA . ILE A 1 79 ? -3.044 -7.607 12.264 1.00 92.62 79 ILE A CA 1
ATOM 581 C C . ILE A 1 79 ? -4.451 -8.177 12.017 1.00 92.62 79 ILE A C 1
ATOM 583 O O . ILE A 1 79 ? -4.526 -9.301 11.520 1.00 92.62 79 ILE A O 1
ATOM 587 N N . PRO A 1 80 ? -5.567 -7.462 12.286 1.00 92.62 80 PRO A N 1
ATOM 588 C CA . PRO A 1 80 ? -6.914 -8.011 12.098 1.00 92.62 80 PRO A CA 1
ATOM 589 C C . PRO A 1 80 ? -7.242 -8.417 10.654 1.00 92.62 80 PRO A C 1
ATOM 591 O O . PRO A 1 80 ? -8.170 -9.197 10.428 1.00 92.62 80 PRO A O 1
ATOM 594 N N . LEU A 1 81 ? -6.481 -7.911 9.678 1.00 93.69 81 LEU A N 1
ATOM 595 C CA . LEU A 1 81 ? -6.615 -8.260 8.264 1.00 93.69 81 LEU A CA 1
ATOM 596 C C . LEU A 1 81 ? -5.892 -9.558 7.898 1.00 93.69 81 LEU A C 1
ATOM 598 O O . LEU A 1 81 ? -6.239 -10.193 6.905 1.00 93.69 81 LEU A O 1
ATOM 602 N N . LYS A 1 82 ? -4.924 -9.971 8.714 1.00 91.56 82 LYS A N 1
ATOM 603 C CA . LYS A 1 82 ? -4.034 -11.111 8.472 1.00 91.56 82 LYS A CA 1
ATOM 604 C C . LYS A 1 82 ? -4.355 -12.290 9.385 1.00 91.56 82 LYS A C 1
ATOM 606 O O . LYS A 1 82 ? -4.324 -13.444 8.974 1.00 91.56 82 LYS A O 1
ATOM 611 N N . VAL A 1 83 ? -4.693 -12.003 10.640 1.00 90.50 83 VAL A N 1
ATOM 612 C CA . VAL A 1 83 ? -4.897 -12.993 11.698 1.00 90.50 83 VAL A CA 1
ATOM 613 C C . VAL A 1 83 ? -6.173 -12.665 12.464 1.00 90.50 83 VAL A C 1
ATOM 615 O O . VAL A 1 83 ? -6.447 -11.508 12.781 1.00 90.50 83 VAL A O 1
ATOM 618 N N . LYS A 1 84 ? -6.953 -13.700 12.791 1.00 90.06 84 LYS A N 1
ATOM 619 C CA . LYS A 1 84 ? -8.207 -13.559 13.534 1.00 90.06 84 LYS A CA 1
ATOM 620 C C . LYS A 1 84 ? -7.976 -12.913 14.912 1.00 90.06 84 LYS A C 1
ATOM 622 O O . LYS A 1 84 ? -7.292 -13.514 15.745 1.00 90.06 84 LYS A O 1
ATOM 627 N N . PRO A 1 85 ? -8.605 -11.763 15.212 1.00 88.62 85 PRO A N 1
ATOM 628 C CA . PRO A 1 85 ? -8.569 -11.179 16.549 1.00 88.62 85 PRO A CA 1
ATOM 629 C C . PRO A 1 85 ? -9.391 -12.004 17.549 1.00 88.62 85 PRO A C 1
ATOM 631 O O . PRO A 1 85 ? -10.441 -12.549 17.208 1.00 88.62 85 PRO A O 1
ATOM 634 N N . ALA A 1 86 ? -8.956 -12.055 18.812 1.00 87.44 86 ALA A N 1
ATOM 635 C CA . ALA A 1 86 ? -9.609 -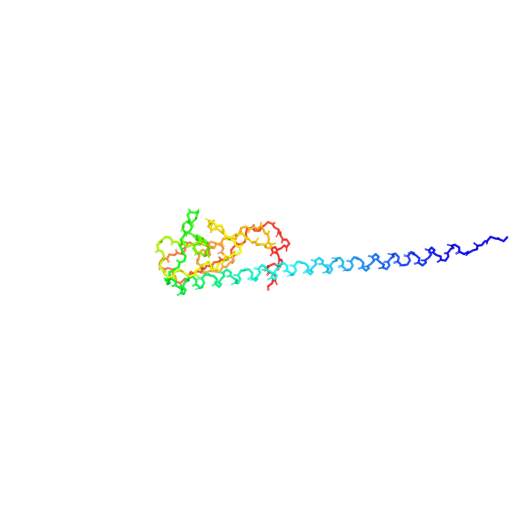12.869 19.845 1.00 87.44 86 ALA A CA 1
ATOM 636 C C . ALA A 1 86 ? -11.062 -12.450 20.152 1.00 87.44 86 ALA A C 1
ATOM 638 O O . ALA A 1 86 ? -11.883 -13.302 20.482 1.00 87.44 86 ALA A O 1
ATOM 639 N N . ASN A 1 87 ? -11.379 -11.157 20.021 1.00 87.38 87 ASN A N 1
ATOM 640 C CA . ASN A 1 87 ? -12.657 -10.573 20.449 1.00 87.38 87 ASN A CA 1
ATOM 641 C C . ASN A 1 87 ? -13.557 -10.126 19.288 1.00 87.38 87 ASN A C 1
ATOM 643 O O . ASN A 1 87 ? -14.517 -9.401 19.519 1.00 87.38 87 ASN A O 1
ATOM 647 N N . VAL A 1 88 ? -13.257 -10.540 18.054 1.00 90.56 88 VAL A N 1
ATOM 648 C CA . VAL A 1 88 ? -14.017 -10.121 16.870 1.00 90.56 88 VAL A CA 1
ATOM 649 C C . VAL A 1 88 ? -14.906 -11.264 16.395 1.00 90.56 88 VAL A C 1
ATOM 651 O O . VAL A 1 88 ? -14.441 -12.356 16.049 1.00 90.56 88 VAL A O 1
ATOM 654 N N . THR A 1 89 ? -16.213 -11.019 16.400 1.00 92.56 89 THR A N 1
ATOM 655 C CA . THR A 1 89 ? -17.217 -11.946 15.867 1.00 92.56 89 THR A CA 1
ATOM 656 C C . THR A 1 89 ? -17.337 -11.805 14.350 1.00 92.56 89 THR A C 1
ATOM 658 O O . THR A 1 89 ? -17.034 -10.749 13.809 1.00 92.56 89 THR A O 1
ATOM 661 N N . ASN A 1 90 ? -17.797 -12.855 13.661 1.00 93.38 90 ASN A N 1
ATOM 662 C CA . ASN A 1 90 ? -18.036 -12.858 12.206 1.00 93.38 90 ASN A CA 1
ATOM 663 C C . ASN A 1 90 ? -16.808 -12.573 11.320 1.00 93.38 90 ASN A C 1
ATOM 665 O O . ASN A 1 90 ? -16.948 -12.215 10.160 1.00 93.38 90 ASN A O 1
ATOM 669 N N . TRP A 1 91 ? -15.596 -12.772 11.839 1.00 94.62 91 TRP A N 1
ATOM 670 C CA . TRP A 1 91 ? -14.376 -12.690 11.036 1.00 94.62 91 TRP A CA 1
ATOM 671 C C . TRP A 1 91 ? -14.299 -13.854 10.029 1.00 94.62 91 TRP A C 1
ATOM 673 O O . TRP A 1 91 ? -14.222 -15.009 10.459 1.00 94.62 91 TRP A O 1
ATOM 683 N N . ASN A 1 92 ? -14.263 -13.550 8.724 1.00 94.19 92 ASN A N 1
ATOM 684 C CA . ASN A 1 92 ? -14.112 -14.527 7.629 1.00 94.19 92 ASN A CA 1
ATOM 685 C C . ASN A 1 92 ? -12.771 -14.406 6.884 1.00 94.19 92 ASN A C 1
ATOM 687 O O . ASN A 1 92 ? -12.636 -14.913 5.770 1.00 94.19 92 ASN A O 1
ATOM 691 N N . GLY A 1 93 ? -11.793 -13.716 7.475 1.00 89.56 93 GLY A N 1
ATOM 692 C CA . GLY A 1 93 ? -10.469 -13.555 6.883 1.00 89.56 93 GLY A CA 1
ATOM 693 C C . GLY A 1 93 ? -9.672 -14.872 6.766 1.00 89.56 93 GLY A C 1
ATOM 694 O O . GLY A 1 93 ? -10.188 -15.964 7.029 1.00 89.56 93 GLY A O 1
ATOM 695 N N . PRO A 1 94 ? -8.375 -14.796 6.420 1.00 92.50 94 PRO A N 1
ATOM 696 C CA . PRO A 1 94 ? -7.579 -13.579 6.262 1.00 92.50 94 PRO A CA 1
ATOM 697 C C . PRO A 1 94 ? -8.021 -12.747 5.056 1.00 92.50 94 PRO A C 1
ATOM 699 O O . PRO A 1 94 ? -8.280 -13.278 3.981 1.00 92.50 94 PRO A O 1
ATOM 702 N N . TYR A 1 95 ? -8.098 -11.432 5.244 1.00 93.62 95 TYR A N 1
ATOM 703 C CA . TYR A 1 95 ? -8.490 -10.477 4.206 1.00 93.62 95 TYR A CA 1
ATOM 704 C C . TYR A 1 95 ? -7.297 -10.025 3.354 1.00 93.62 95 TYR A C 1
ATOM 706 O O . TYR A 1 95 ? -7.491 -9.528 2.2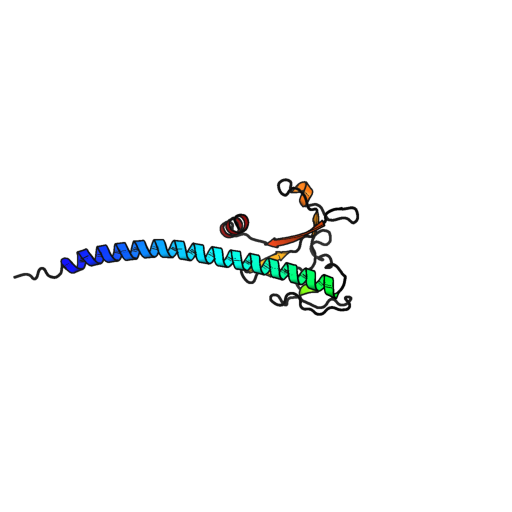49 1.00 93.62 95 TYR A O 1
ATOM 714 N N . PHE A 1 96 ? -6.068 -10.214 3.846 1.00 89.94 96 PHE A N 1
ATOM 715 C CA . PHE A 1 96 ? -4.838 -9.899 3.120 1.00 89.94 96 PHE A CA 1
ATOM 716 C C . PHE A 1 96 ? -3.783 -11.009 3.318 1.00 89.94 96 PHE A C 1
ATOM 718 O O . PHE A 1 96 ? -3.026 -10.972 4.287 1.00 89.94 96 PHE A O 1
ATOM 725 N N . PRO A 1 97 ? -3.754 -12.036 2.446 1.00 77.69 97 PRO A N 1
ATOM 726 C CA . PRO A 1 97 ? -2.977 -13.258 2.669 1.00 77.69 97 PRO A CA 1
ATOM 727 C C . PRO A 1 97 ? -1.521 -13.207 2.183 1.00 77.69 97 PRO A C 1
ATOM 729 O O . PRO A 1 97 ? -0.783 -14.159 2.435 1.00 77.69 97 PRO A O 1
ATOM 732 N N . SER A 1 98 ? -1.099 -12.168 1.454 1.00 74.06 98 SER A N 1
ATOM 733 C CA . SER A 1 98 ? 0.289 -12.049 0.969 1.00 74.06 98 SER A CA 1
ATOM 734 C C . SER A 1 98 ? 1.297 -11.889 2.109 1.00 74.06 98 SER A C 1
ATOM 736 O O . SER A 1 98 ? 2.443 -12.300 1.977 1.00 74.06 98 SER A O 1
ATOM 738 N N . ASP A 1 99 ? 0.846 -11.398 3.263 1.00 70.44 99 ASP A N 1
ATOM 739 C CA . ASP A 1 99 ? 1.687 -11.110 4.417 1.00 70.44 99 ASP A CA 1
ATOM 740 C C . ASP A 1 99 ? 1.099 -11.754 5.686 1.00 70.44 99 ASP A C 1
ATOM 742 O O . ASP A 1 99 ? 0.422 -11.108 6.486 1.00 70.44 99 ASP A O 1
ATOM 746 N N . ASN A 1 100 ? 1.300 -13.072 5.835 1.00 68.12 100 ASN A N 1
ATOM 747 C CA . ASN A 1 100 ? 0.764 -13.892 6.939 1.00 68.12 100 ASN A CA 1
ATOM 748 C C . ASN A 1 100 ? 1.598 -13.787 8.227 1.00 68.12 100 ASN A C 1
ATOM 750 O O . ASN A 1 100 ? 1.890 -14.797 8.876 1.00 68.12 100 ASN A O 1
ATOM 754 N N . ASP A 1 101 ? 2.012 -12.581 8.590 1.00 79.50 101 ASP A N 1
ATOM 755 C CA . ASP A 1 101 ? 2.652 -12.316 9.868 1.00 79.50 101 ASP A CA 1
ATOM 756 C C . ASP A 1 101 ? 1.661 -11.714 10.884 1.00 79.50 101 ASP A C 1
ATOM 758 O O . ASP A 1 101 ? 0.534 -11.328 10.568 1.00 79.50 101 ASP A O 1
ATOM 762 N N . ALA A 1 102 ? 2.070 -11.671 12.151 1.00 82.06 102 ALA A N 1
ATOM 763 C CA . ALA A 1 102 ? 1.310 -11.012 13.211 1.00 82.06 102 ALA A CA 1
ATOM 764 C C . ALA A 1 102 ? 1.809 -9.576 13.453 1.00 82.06 102 ALA A C 1
ATOM 766 O O . ALA A 1 102 ? 1.754 -9.094 14.586 1.00 82.06 102 ALA A O 1
ATOM 767 N N . SER A 1 103 ? 2.355 -8.910 12.428 1.00 87.88 103 SER A N 1
ATOM 768 C CA . SER A 1 103 ? 2.868 -7.547 12.560 1.00 87.88 103 SER A CA 1
ATOM 769 C C . SER A 1 103 ? 1.774 -6.499 12.339 1.00 87.88 103 SER A C 1
ATOM 771 O O . SER A 1 103 ? 0.762 -6.722 11.672 1.00 87.88 103 SER A O 1
ATOM 773 N N . GLU A 1 104 ? 1.960 -5.323 12.943 1.00 90.44 104 GLU A N 1
ATOM 774 C CA . GLU A 1 104 ? 1.003 -4.211 12.856 1.00 90.44 104 GLU A CA 1
ATOM 775 C C . GLU A 1 104 ? 1.072 -3.426 11.543 1.00 90.44 104 GLU A C 1
ATOM 777 O O . GLU A 1 104 ? 0.209 -2.584 11.299 1.00 90.44 104 GLU A O 1
ATOM 782 N N . TYR A 1 105 ? 2.070 -3.704 10.709 1.00 90.06 105 TYR A N 1
ATOM 783 C CA . TYR A 1 105 ? 2.296 -3.105 9.395 1.00 90.06 105 TYR A CA 1
ATOM 784 C C . TYR A 1 105 ? 2.168 -4.181 8.314 1.00 90.06 105 TYR A C 1
ATOM 786 O O . TYR A 1 105 ? 2.108 -5.355 8.646 1.00 90.06 105 TYR A O 1
ATOM 794 N N . PHE A 1 106 ? 2.118 -3.813 7.035 1.00 90.62 106 PHE A N 1
ATOM 795 C CA . PHE A 1 106 ? 2.339 -4.769 5.944 1.00 90.62 106 PHE A CA 1
ATOM 796 C C . PHE A 1 106 ? 3.770 -4.685 5.436 1.00 90.62 106 PHE A C 1
ATOM 798 O O . PHE A 1 106 ? 4.404 -3.636 5.543 1.00 90.62 106 PHE A O 1
ATOM 805 N N . VAL A 1 107 ? 4.264 -5.748 4.824 1.00 89.31 107 VAL A N 1
ATOM 806 C CA . VAL A 1 107 ? 5.458 -5.712 3.986 1.00 89.31 107 VAL A CA 1
ATOM 807 C C . VAL A 1 107 ? 5.018 -5.779 2.530 1.00 89.31 107 VAL A C 1
ATOM 809 O O . VAL A 1 107 ? 4.301 -6.691 2.137 1.00 89.31 107 VAL A O 1
ATOM 812 N N . SER A 1 108 ? 5.429 -4.790 1.734 1.00 86.62 108 SER A N 1
ATOM 813 C CA . SER A 1 108 ? 5.180 -4.794 0.292 1.00 86.62 108 SER A CA 1
ATOM 814 C C . SER A 1 108 ? 5.951 -5.932 -0.367 1.00 86.62 108 SER A C 1
ATOM 816 O O . SER A 1 108 ? 7.181 -5.950 -0.282 1.00 86.62 108 SER A O 1
ATOM 818 N N . ASP A 1 109 ? 5.273 -6.807 -1.107 1.00 84.25 109 ASP A N 1
ATOM 819 C CA . ASP A 1 109 ? 5.938 -7.890 -1.851 1.00 84.25 109 ASP A CA 1
ATOM 820 C C . ASP A 1 109 ? 6.798 -7.340 -3.000 1.00 84.25 109 ASP A C 1
ATOM 822 O O . ASP A 1 109 ? 7.798 -7.930 -3.414 1.00 84.25 109 ASP A O 1
ATOM 826 N N . VAL A 1 110 ? 6.407 -6.178 -3.529 1.00 84.50 110 VAL A N 1
ATOM 827 C CA . VAL A 1 110 ? 7.027 -5.550 -4.702 1.00 84.50 110 VAL A CA 1
ATOM 828 C C . VAL A 1 110 ? 8.280 -4.774 -4.317 1.00 84.50 110 VAL A C 1
ATOM 830 O O . VAL A 1 110 ? 9.293 -4.808 -5.022 1.00 84.50 110 VAL A O 1
ATOM 833 N N . LEU A 1 111 ? 8.186 -4.013 -3.228 1.00 84.69 111 LEU A N 1
ATOM 834 C CA . LEU A 1 111 ? 9.218 -3.069 -2.810 1.00 84.69 111 LEU A CA 1
ATOM 835 C C . LEU A 1 111 ? 10.056 -3.587 -1.638 1.00 84.69 111 LEU A C 1
ATOM 837 O O . LEU A 1 111 ? 11.132 -3.045 -1.398 1.00 84.69 111 LEU A O 1
ATOM 841 N N . ASN A 1 112 ? 9.592 -4.625 -0.934 1.00 87.38 112 ASN A N 1
ATOM 842 C CA . ASN A 1 112 ? 10.196 -5.149 0.290 1.00 87.38 112 ASN A CA 1
ATOM 843 C C . ASN A 1 112 ? 10.402 -4.053 1.354 1.00 87.38 112 ASN A C 1
ATOM 845 O O . ASN A 1 112 ? 11.476 -3.913 1.944 1.00 87.38 112 ASN A O 1
ATOM 849 N N . ILE A 1 113 ? 9.367 -3.233 1.553 1.00 87.94 113 ILE A N 1
ATOM 850 C CA . ILE A 1 113 ? 9.326 -2.132 2.526 1.00 87.94 113 ILE A CA 1
ATOM 851 C C . ILE A 1 113 ? 8.060 -2.207 3.370 1.00 87.94 113 ILE A C 1
ATOM 853 O O . ILE A 1 113 ? 7.046 -2.750 2.933 1.00 87.94 113 ILE A O 1
ATOM 857 N N . SER A 1 114 ? 8.100 -1.590 4.548 1.00 89.50 114 SER A N 1
ATOM 858 C CA . SER A 1 114 ? 6.944 -1.514 5.436 1.00 89.50 114 SER A CA 1
ATOM 859 C C . SER A 1 114 ? 5.894 -0.520 4.937 1.00 89.50 114 SER A C 1
ATOM 861 O O . SER A 1 114 ? 6.213 0.625 4.592 1.00 89.50 114 SER A O 1
ATOM 863 N N . ILE A 1 115 ? 4.639 -0.956 4.980 1.00 91.88 115 ILE A N 1
ATOM 864 C CA . ILE A 1 115 ? 3.435 -0.175 4.723 1.00 91.88 115 ILE A CA 1
ATOM 865 C C . ILE A 1 115 ? 2.673 -0.013 6.038 1.00 91.88 115 ILE A C 1
ATOM 867 O O . ILE A 1 115 ? 2.347 -1.001 6.696 1.00 91.88 115 ILE A O 1
ATOM 871 N N . THR A 1 116 ? 2.350 1.216 6.420 1.00 92.44 116 THR A N 1
ATOM 872 C CA . THR A 1 116 ? 1.532 1.500 7.606 1.00 92.44 116 THR A CA 1
ATOM 873 C C . THR A 1 116 ? 0.171 2.063 7.217 1.00 92.44 116 THR A C 1
ATOM 875 O O . THR A 1 116 ? -0.017 2.563 6.102 1.00 92.44 116 THR A O 1
ATOM 878 N N . LEU A 1 117 ? -0.783 1.993 8.153 1.00 93.00 117 LEU A N 1
ATOM 879 C CA . LEU A 1 117 ? -2.142 2.512 7.990 1.00 93.00 117 LEU A CA 1
ATOM 880 C C . LEU A 1 117 ? -2.417 3.711 8.917 1.00 93.00 117 LEU A C 1
ATOM 882 O O . LEU A 1 117 ? -3.067 3.549 9.955 1.00 93.00 117 LEU A O 1
ATOM 886 N N . PRO A 1 118 ? -1.941 4.929 8.602 1.00 90.38 118 PRO A N 1
ATOM 887 C CA . PRO A 1 118 ? -2.267 6.101 9.403 1.00 90.38 118 PRO A CA 1
ATOM 888 C C . PRO A 1 118 ? -3.749 6.452 9.331 1.00 90.38 118 PRO A C 1
ATOM 890 O O . PRO A 1 118 ? -4.332 6.553 8.255 1.00 90.38 118 PRO A O 1
ATOM 893 N N . TYR A 1 119 ? -4.332 6.749 10.484 1.00 88.69 119 TYR A N 1
ATOM 894 C CA . TYR A 1 119 ? -5.669 7.300 10.637 1.00 88.69 119 TYR A CA 1
ATOM 895 C C . TYR A 1 119 ? -5.576 8.771 11.060 1.00 88.69 119 TYR A C 1
ATOM 897 O O . TYR A 1 119 ? -5.133 9.114 12.164 1.00 88.69 119 TYR A O 1
ATOM 905 N N . ARG A 1 120 ? -5.905 9.676 10.134 1.00 85.50 120 ARG A N 1
ATOM 906 C CA . ARG A 1 120 ? -5.650 11.126 10.254 1.00 85.50 120 ARG A CA 1
ATOM 907 C C . ARG A 1 120 ? -6.817 11.943 9.709 1.00 85.50 120 ARG A C 1
ATOM 909 O O . ARG A 1 120 ? -7.704 11.411 9.042 1.00 85.50 120 ARG A O 1
ATOM 916 N N . LEU A 1 121 ? -6.801 13.246 9.983 1.00 84.38 121 LEU A N 1
ATOM 917 C CA . LEU A 1 121 ? -7.718 14.192 9.347 1.00 84.38 121 LEU A CA 1
ATOM 918 C C . LEU A 1 121 ? -7.408 14.352 7.857 1.00 84.38 121 LEU A C 1
ATOM 920 O O . LEU A 1 121 ? -6.242 14.431 7.475 1.00 84.38 121 LEU A O 1
ATOM 924 N N . SER A 1 122 ? -8.445 14.483 7.024 1.00 75.81 122 SER A N 1
ATOM 925 C CA . SER A 1 122 ? -8.255 15.068 5.692 1.00 75.81 122 SER A CA 1
ATOM 926 C C . SER A 1 122 ? -8.050 16.570 5.833 1.00 75.81 122 SER A C 1
ATOM 928 O O . SER A 1 122 ? -8.870 17.254 6.447 1.00 75.81 122 SER A O 1
ATOM 930 N N . GLY A 1 123 ? -7.003 17.087 5.215 1.00 71.50 123 GLY A N 1
ATOM 931 C CA . GLY A 1 123 ? -6.709 18.510 5.150 1.00 71.50 123 GLY A CA 1
ATOM 932 C C . GLY A 1 123 ? -5.882 18.817 3.911 1.00 71.50 123 GLY A C 1
ATOM 933 O O . GLY A 1 123 ? -5.683 17.951 3.057 1.00 71.50 123 GLY A O 1
ATOM 934 N N . ASP A 1 124 ? -5.404 20.052 3.823 1.00 65.44 124 ASP A N 1
ATOM 935 C CA . ASP A 1 124 ? -4.486 20.455 2.767 1.00 65.44 124 ASP A CA 1
ATOM 936 C C . ASP A 1 124 ? -3.118 19.791 2.993 1.00 65.44 124 ASP A C 1
ATOM 938 O O . ASP A 1 124 ? -2.456 20.017 4.006 1.00 65.44 124 ASP A O 1
ATOM 942 N N . TRP A 1 125 ? -2.693 18.947 2.053 1.00 71.06 125 TRP A N 1
ATOM 943 C CA . TRP A 1 125 ? -1.416 18.226 2.118 1.00 71.06 125 TRP A CA 1
ATOM 944 C C . TRP A 1 125 ? -0.199 19.128 1.898 1.00 71.06 125 TRP A C 1
ATOM 946 O O . TRP A 1 125 ? 0.926 18.695 2.142 1.00 71.06 125 TRP A O 1
ATOM 956 N N . SER A 1 126 ? -0.412 20.383 1.492 1.00 69.00 126 SER A N 1
ATOM 957 C CA . SER A 1 126 ? 0.630 21.411 1.509 1.00 69.00 126 SER A CA 1
ATOM 958 C C . SER A 1 126 ? 0.921 21.933 2.923 1.00 69.00 126 SER A C 1
ATOM 960 O O . SER A 1 126 ? 2.035 22.389 3.185 1.00 69.00 126 SER A O 1
ATOM 962 N N . ASP A 1 127 ? -0.027 21.787 3.860 1.00 67.75 127 ASP A N 1
ATOM 963 C CA . ASP A 1 127 ? 0.147 22.091 5.279 1.00 67.75 127 ASP A CA 1
ATOM 964 C C . ASP A 1 127 ? 0.097 20.811 6.125 1.00 67.75 127 ASP A C 1
ATOM 966 O O . ASP A 1 127 ? -0.928 20.397 6.685 1.00 67.75 127 ASP A O 1
ATOM 970 N N . THR A 1 128 ? 1.275 20.206 6.263 1.00 65.19 128 THR A N 1
ATOM 971 C CA . THR A 1 128 ? 1.485 18.997 7.069 1.00 65.19 128 THR A CA 1
ATOM 972 C C . THR A 1 128 ? 1.165 19.179 8.555 1.00 65.19 128 THR A C 1
ATOM 974 O O . THR A 1 128 ? 0.981 18.185 9.256 1.00 65.19 128 THR A O 1
ATOM 977 N N . SER A 1 129 ? 1.045 20.414 9.062 1.00 67.62 129 SER A N 1
ATOM 978 C CA . SER A 1 129 ? 0.662 20.654 10.457 1.00 67.62 129 SER A CA 1
ATOM 979 C C . SER A 1 129 ? -0.825 20.369 10.708 1.00 67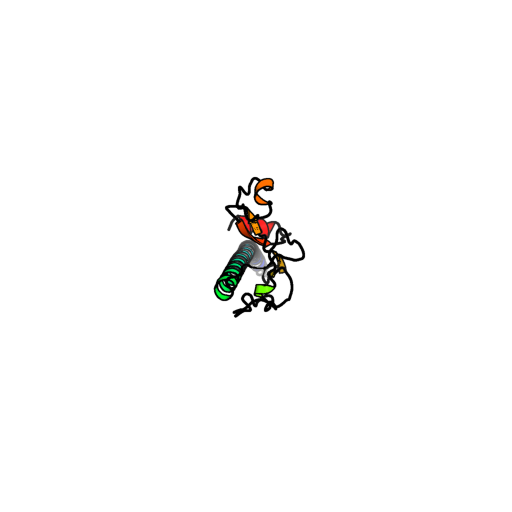.62 129 SER A C 1
ATOM 981 O O . SER A 1 129 ? -1.187 19.866 11.773 1.00 67.62 129 SER A O 1
ATOM 983 N N . SER A 1 130 ? -1.677 20.599 9.703 1.00 62.31 130 SER A N 1
ATOM 984 C CA . SER A 1 130 ? -3.123 20.364 9.779 1.00 62.31 130 SER A CA 1
ATOM 985 C C . SER A 1 130 ? -3.494 18.893 9.527 1.00 62.31 130 SER A C 1
ATOM 987 O O . SER A 1 130 ? -4.313 18.319 10.250 1.00 62.31 130 SER A O 1
ATOM 989 N N . THR A 1 131 ? -2.825 18.249 8.566 1.00 59.38 131 THR A N 1
ATOM 990 C CA . THR A 1 131 ? -3.061 16.857 8.134 1.00 59.38 131 THR A CA 1
ATOM 991 C C . THR A 1 131 ? -2.392 15.814 9.030 1.00 59.38 131 THR A C 1
ATOM 993 O O . THR A 1 131 ? -2.875 14.688 9.135 1.00 59.38 131 THR A O 1
ATOM 996 N N . ASN A 1 132 ? -1.335 16.172 9.768 1.00 66.19 132 ASN A N 1
ATOM 997 C CA . ASN A 1 132 ? -0.669 15.269 10.717 1.00 66.19 132 ASN A CA 1
ATOM 998 C C . ASN A 1 132 ? -1.303 15.275 12.125 1.00 66.19 132 ASN A C 1
ATOM 1000 O O . ASN A 1 132 ? -0.653 14.948 13.127 1.00 66.19 132 ASN A O 1
ATOM 1004 N N . THR A 1 133 ? -2.580 15.652 12.207 1.00 74.06 133 THR A N 1
ATOM 1005 C CA . THR A 1 133 ? -3.361 15.665 13.446 1.00 74.06 133 THR A CA 1
ATOM 1006 C C . THR A 1 133 ? -4.115 14.344 13.628 1.00 74.06 133 THR A C 1
ATOM 1008 O O . THR A 1 133 ? -4.681 13.787 12.685 1.00 74.06 133 THR A O 1
ATOM 1011 N N . THR A 1 134 ? -4.132 13.841 14.863 1.00 77.38 134 THR A N 1
ATOM 1012 C CA . THR A 1 134 ? -4.902 12.661 15.283 1.00 77.38 134 THR A CA 1
ATOM 1013 C C . THR A 1 134 ? -6.400 12.846 15.037 1.00 77.38 134 THR A C 1
ATOM 1015 O O . THR A 1 134 ? -6.967 13.882 15.396 1.00 77.38 134 THR A O 1
ATOM 1018 N N . CYS A 1 135 ? -7.059 11.818 14.495 1.00 79.12 135 CYS A N 1
ATOM 1019 C CA . CYS A 1 135 ? -8.516 11.787 14.419 1.00 79.12 135 CYS A CA 1
ATOM 1020 C C . CYS A 1 135 ? -9.136 11.765 15.828 1.00 79.12 135 CYS A C 1
ATOM 1022 O O . CYS A 1 135 ? -8.746 10.965 16.677 1.00 79.12 135 CYS A O 1
ATOM 1024 N N . ARG A 1 136 ? -10.118 12.634 16.091 1.00 78.38 136 ARG A N 1
ATOM 1025 C CA . ARG A 1 136 ? -10.875 12.675 17.353 1.00 78.38 136 ARG A CA 1
ATOM 1026 C C . ARG A 1 136 ? -12.351 12.406 17.079 1.00 78.38 136 ARG A C 1
ATOM 1028 O O . ARG A 1 136 ? -12.833 12.645 15.982 1.00 78.38 136 ARG A O 1
ATOM 1035 N N . LYS A 1 137 ? -13.116 12.005 18.098 1.00 76.25 137 LYS A N 1
ATOM 1036 C CA . LYS A 1 137 ? -14.574 11.793 17.965 1.00 76.25 137 LYS A CA 1
ATOM 1037 C C . LYS A 1 137 ? -15.333 13.036 17.467 1.00 76.25 137 LYS A C 1
ATOM 1039 O O . LYS A 1 137 ? -16.373 12.905 16.838 1.00 76.25 137 LYS A O 1
ATOM 1044 N N . SER A 1 138 ? -14.828 14.235 17.762 1.00 77.12 138 SER A N 1
ATOM 1045 C CA . SER A 1 138 ? -15.394 15.507 17.293 1.00 77.12 138 SER A CA 1
ATOM 1046 C C . SER A 1 138 ? -14.972 15.887 15.869 1.00 77.12 138 SER A C 1
ATOM 1048 O O . SER A 1 138 ? -15.394 16.926 15.371 1.00 77.12 138 SER A O 1
ATOM 1050 N N . SER A 1 139 ? -14.078 15.119 15.247 1.00 79.62 139 SER A N 1
ATOM 1051 C CA . SER A 1 139 ? -13.558 15.396 13.914 1.00 79.62 139 SER A CA 1
ATOM 1052 C C . SER A 1 139 ? -14.569 14.989 12.848 1.00 79.62 139 SER A C 1
ATOM 1054 O O . SER A 1 139 ? -15.148 13.910 12.914 1.00 79.62 139 SER A O 1
ATOM 1056 N N . THR A 1 140 ? -14.769 15.848 11.852 1.00 74.31 140 THR A N 1
ATOM 1057 C CA . THR A 1 140 ? -15.765 15.639 10.790 1.00 74.31 140 THR A CA 1
ATOM 1058 C C . THR A 1 140 ? -15.237 14.847 9.597 1.00 74.31 140 THR A C 1
ATOM 1060 O O . THR A 1 140 ? -16.040 14.321 8.834 1.00 74.31 140 THR A O 1
ATOM 1063 N N . SER A 1 141 ? -13.913 14.754 9.430 1.00 82.19 141 SER A N 1
ATOM 1064 C CA . SER A 1 141 ? -13.295 14.162 8.237 1.00 82.19 141 SER A CA 1
ATOM 1065 C C . SER A 1 141 ? -12.031 13.384 8.606 1.00 82.19 141 SER A C 1
ATOM 1067 O O . SER A 1 141 ? -10.939 13.951 8.653 1.00 82.19 141 SER A O 1
ATOM 1069 N N . CYS A 1 142 ? -12.181 12.095 8.917 1.00 85.31 142 CYS A N 1
ATOM 1070 C CA . CYS A 1 142 ? -11.067 11.189 9.195 1.00 85.31 142 CYS A CA 1
ATOM 1071 C C . CYS A 1 142 ? -10.955 10.122 8.115 1.00 85.31 142 CYS A C 1
ATOM 1073 O O . CYS A 1 142 ? -11.960 9.563 7.682 1.00 85.31 142 CYS A O 1
ATOM 1075 N N . HIS A 1 143 ? -9.726 9.835 7.707 1.00 87.25 143 HIS A N 1
ATOM 1076 C CA . HIS A 1 143 ? -9.427 8.914 6.621 1.00 87.25 143 HIS A CA 1
ATOM 1077 C C . HIS A 1 143 ? -8.274 7.994 7.011 1.00 87.25 143 HIS A C 1
ATOM 1079 O O . HIS A 1 143 ? -7.397 8.368 7.798 1.00 87.25 143 HIS A O 1
ATOM 1085 N N . VAL A 1 144 ? -8.296 6.785 6.451 1.00 89.81 144 VAL A N 1
ATOM 1086 C CA . VAL A 1 144 ? -7.176 5.846 6.510 1.00 89.81 144 VAL A CA 1
ATOM 1087 C C . VAL A 1 144 ? -6.302 6.076 5.288 1.00 89.81 144 VAL A C 1
ATOM 1089 O O . VAL A 1 144 ? -6.795 6.093 4.161 1.00 89.81 144 VAL A O 1
ATOM 1092 N N . PHE A 1 145 ? -5.012 6.253 5.524 1.00 89.69 145 PHE A N 1
ATOM 1093 C CA . PHE A 1 145 ? -3.999 6.411 4.493 1.00 89.69 145 PHE A CA 1
ATOM 1094 C C . PHE A 1 145 ? -3.158 5.145 4.386 1.00 89.69 145 PHE A C 1
ATOM 1096 O O . PHE A 1 145 ? -3.068 4.370 5.333 1.00 89.69 145 PHE A O 1
ATOM 1103 N N . ILE A 1 146 ? -2.522 4.959 3.233 1.00 91.50 146 ILE A N 1
ATOM 1104 C CA . ILE A 1 146 ? -1.546 3.895 3.000 1.00 91.50 146 ILE A CA 1
ATOM 1105 C C . ILE A 1 146 ? -0.192 4.577 2.847 1.00 91.50 146 ILE A C 1
ATOM 1107 O O . ILE A 1 146 ? 0.007 5.351 1.910 1.00 91.50 146 ILE A O 1
ATOM 1111 N N . TRP A 1 147 ? 0.712 4.361 3.800 1.00 88.88 147 TRP A N 1
ATOM 1112 C CA . TRP A 1 147 ? 2.031 4.996 3.809 1.00 88.88 147 TRP A CA 1
ATOM 1113 C C . TRP A 1 147 ? 3.121 3.974 3.554 1.00 88.88 147 TRP A C 1
ATOM 1115 O O . TRP A 1 147 ? 3.240 3.000 4.287 1.00 88.88 147 TRP A O 1
ATOM 1125 N N . TYR A 1 148 ? 3.954 4.242 2.555 1.00 88.62 148 TYR A N 1
ATOM 1126 C CA . TYR A 1 148 ? 5.107 3.422 2.217 1.00 88.62 148 TYR A CA 1
ATOM 1127 C C . TYR A 1 148 ? 6.380 4.016 2.825 1.00 88.62 148 TYR A C 1
ATOM 1129 O O . TYR A 1 148 ? 6.692 5.189 2.611 1.00 88.62 148 TYR A O 1
ATOM 1137 N N . SER A 1 149 ? 7.158 3.201 3.538 1.00 83.31 149 SER A N 1
ATOM 1138 C CA . SER A 1 149 ? 8.438 3.609 4.146 1.00 83.31 149 SER A CA 1
ATOM 1139 C C . SER A 1 149 ? 9.577 3.595 3.118 1.00 83.31 149 SER A C 1
ATOM 1141 O O . SER A 1 149 ? 10.540 2.840 3.234 1.00 83.31 149 SER A O 1
ATOM 1143 N N . MET A 1 150 ? 9.436 4.387 2.055 1.00 80.12 150 MET A N 1
ATOM 1144 C CA . MET A 1 150 ? 10.348 4.382 0.909 1.00 80.12 150 MET A CA 1
ATOM 1145 C C . MET A 1 150 ? 11.587 5.246 1.129 1.00 80.12 150 MET A C 1
ATOM 1147 O O . MET A 1 150 ? 11.486 6.398 1.548 1.00 80.12 150 MET A O 1
ATOM 1151 N N . SER A 1 151 ? 12.751 4.718 0.743 1.00 78.69 151 SER A N 1
ATOM 1152 C CA . SER A 1 151 ? 14.012 5.467 0.645 1.00 78.69 151 SER A CA 1
ATOM 1153 C C . SER A 1 151 ? 14.467 5.721 -0.800 1.00 78.69 151 SER A C 1
ATOM 1155 O O . SER A 1 151 ? 15.304 6.593 -1.030 1.00 78.69 151 SER A O 1
ATOM 1157 N N . ASP A 1 152 ? 13.914 4.996 -1.780 1.00 84.25 152 ASP A N 1
ATOM 1158 C CA . ASP A 1 152 ? 14.220 5.177 -3.204 1.00 84.25 152 ASP A CA 1
ATOM 1159 C C . ASP A 1 152 ? 13.493 6.411 -3.765 1.00 84.25 152 ASP A C 1
ATOM 1161 O O . ASP A 1 152 ? 12.273 6.412 -3.954 1.00 84.25 152 ASP A O 1
ATOM 1165 N N . LEU A 1 153 ? 14.263 7.467 -4.044 1.00 85.19 153 LEU A N 1
ATOM 1166 C CA . LEU A 1 153 ? 13.755 8.734 -4.570 1.00 85.19 153 LEU A CA 1
ATOM 1167 C C . LEU A 1 153 ? 13.179 8.603 -5.989 1.00 85.19 153 LEU A C 1
ATOM 1169 O O . LEU A 1 153 ? 12.202 9.274 -6.310 1.00 85.19 153 LEU A O 1
ATOM 1173 N N . ALA A 1 154 ? 13.754 7.743 -6.834 1.00 83.94 154 ALA A N 1
ATOM 1174 C CA . ALA A 1 154 ? 13.269 7.560 -8.198 1.00 83.94 154 ALA A CA 1
ATOM 1175 C C . ALA A 1 154 ? 11.901 6.872 -8.195 1.00 83.94 154 ALA A C 1
ATOM 1177 O O . ALA A 1 154 ? 11.002 7.285 -8.923 1.00 83.94 154 ALA A O 1
ATOM 1178 N N . MET A 1 155 ? 11.722 5.864 -7.336 1.00 84.06 155 MET A N 1
ATOM 1179 C CA . MET A 1 155 ? 10.418 5.220 -7.167 1.00 84.06 155 MET A CA 1
ATOM 1180 C C . MET A 1 155 ? 9.394 6.170 -6.540 1.00 84.06 155 MET A C 1
ATOM 1182 O O . MET A 1 155 ? 8.237 6.169 -6.949 1.00 84.06 155 MET A O 1
ATOM 1186 N N . LYS A 1 156 ? 9.812 7.003 -5.577 1.00 84.50 156 LYS A N 1
ATOM 1187 C CA . LYS A 1 156 ? 8.937 8.021 -4.988 1.00 84.50 156 LYS A CA 1
ATOM 1188 C C . LYS A 1 156 ? 8.384 8.965 -6.060 1.00 84.50 156 LYS A C 1
ATOM 1190 O O . LYS A 1 156 ? 7.173 9.126 -6.140 1.00 84.50 156 LYS A O 1
ATOM 1195 N N . HIS A 1 157 ? 9.245 9.532 -6.905 1.00 85.75 157 HIS A N 1
ATOM 1196 C CA . HIS A 1 157 ? 8.797 10.412 -7.987 1.00 85.75 157 HIS A CA 1
ATOM 1197 C C . HIS A 1 157 ? 7.902 9.687 -8.994 1.00 85.75 157 HIS A C 1
ATOM 1199 O O . HIS A 1 157 ? 6.870 10.218 -9.385 1.00 85.75 157 HIS A O 1
ATOM 1205 N N . ALA A 1 158 ? 8.234 8.443 -9.346 1.00 85.25 158 ALA A N 1
ATOM 1206 C CA . ALA A 1 158 ? 7.411 7.655 -10.259 1.00 85.25 158 ALA A CA 1
ATOM 1207 C C . ALA A 1 158 ? 5.998 7.364 -9.710 1.00 85.25 158 ALA A C 1
ATOM 1209 O O . ALA A 1 158 ? 5.066 7.225 -10.494 1.00 85.25 158 ALA A O 1
ATOM 1210 N N . LEU A 1 159 ? 5.830 7.270 -8.384 1.00 83.88 159 LEU A N 1
ATOM 1211 C CA . LEU A 1 159 ? 4.518 7.134 -7.739 1.00 83.88 159 LEU A CA 1
ATOM 1212 C C . LEU A 1 159 ? 3.765 8.466 -7.623 1.00 83.88 159 LEU A C 1
ATOM 1214 O O . LEU A 1 159 ? 2.543 8.455 -7.644 1.00 83.88 159 LEU A O 1
ATOM 1218 N N . GLU A 1 160 ? 4.467 9.594 -7.487 1.00 82.12 160 GLU A N 1
ATOM 1219 C CA . GLU A 1 160 ? 3.856 10.935 -7.459 1.00 82.12 160 GLU A CA 1
ATOM 1220 C C . GLU A 1 160 ? 3.316 11.363 -8.835 1.00 82.12 160 GLU A C 1
ATOM 1222 O O . GLU A 1 160 ? 2.381 12.157 -8.912 1.00 82.12 160 GLU A O 1
ATOM 1227 N N . GLU A 1 161 ? 3.907 10.849 -9.916 1.00 80.62 161 GLU A N 1
ATOM 1228 C CA . GLU A 1 161 ? 3.511 11.135 -11.301 1.00 80.62 161 GLU A CA 1
ATOM 1229 C C . GLU A 1 161 ? 2.401 10.211 -11.845 1.00 80.62 161 GLU A C 1
ATOM 1231 O O . GLU A 1 161 ? 1.881 10.474 -12.933 1.00 80.62 161 GLU A O 1
ATOM 1236 N N . ALA A 1 162 ? 2.068 9.129 -11.130 1.00 74.69 162 ALA A N 1
ATOM 1237 C CA . ALA A 1 162 ? 1.104 8.102 -11.545 1.00 74.69 162 ALA A CA 1
ATOM 1238 C C . ALA A 1 162 ? -0.344 8.434 -11.149 1.00 74.69 162 ALA A C 1
ATOM 1240 O O . ALA A 1 162 ? -1.247 8.119 -11.962 1.00 74.69 162 ALA A O 1
#

pLDDT: mean 84.55, std 10.89, range [47.88, 96.81]

Foldseek 3Di:
DDDPPPPVCVVVVVVVVVVVVVVCVVVVVVVVVVLLVVLLVLVVVVVVLLVQLQVVQCVQQVDHAQADPVCRQWFGFCQVCQDPDPPTPRRPDVSDPPANDNGRWGQRPSQRWTKTWTKFFDDPPVDCVRGVDGDDPPHDGIDIDIDTPDPDPVSVVSNVVD

Solvent-accessible surface area (backbone atoms only — not comparable to full-atom values): 9357 Å² total; per-residue (Å²): 139,81,80,80,73,67,67,64,60,56,56,54,51,50,53,50,49,51,50,54,53,51,51,49,52,56,49,47,54,52,50,52,52,50,54,52,50,52,51,46,53,50,52,56,50,50,53,51,50,52,51,50,19,56,51,52,47,30,71,51,48,73,46,77,74,53,59,17,90,90,40,55,72,38,26,32,28,42,26,70,34,31,43,87,52,94,88,59,61,65,73,80,65,59,46,43,73,93,49,79,50,88,44,51,48,45,63,38,90,87,75,73,34,50,31,40,36,41,37,21,31,73,57,59,80,90,42,57,79,64,26,72,34,61,57,50,94,89,55,91,48,68,45,79,44,84,43,72,68,74,83,57,64,70,60,50,51,55,57,75,76,105

Mean predicted aligned error: 8.67 Å